Protein AF-A0A1M4X070-F1 (afdb_monomer)

Foldseek 3Di:
DDPPPDDPPDDDDDDPVVVVVVVVLVVLLVVLLVVLLVVCVVDLLCVLCLLVVPCVDPVNVVSLCCCVPVVVSCPSHDVSSVVSNNVSSPVSNVVVVVVLVVVCVVCVVVVNNVVSVVVVVVVNVVSVPD

Mean predicted aligned error: 8.17 Å

pLDDT: mean 85.74, std 12.83, range [37.38, 96.56]

Secondary structure (DSSP, 8-state):
-------TTSSSPPPHHHHHHHHHHHHHHHHHHHHHHHHHHT-GGGHHHHHTT-TT-HHHHHHHHHHHHHSSTTTT-HHHHHHHHHHHHHHHHHHHHHHHHHHHHHHHHTT-HHHHHHHHHHHHHHHH--

Solvent-accessible surface area (backbone atoms only — not comparable to full-atom values): 7469 Å² total; per-residue (Å²): 134,82,82,78,80,71,80,86,82,82,81,79,83,70,52,72,67,58,45,52,52,50,53,50,50,51,54,52,47,53,50,50,18,52,53,40,38,54,56,54,71,73,34,71,90,46,47,60,40,36,76,69,65,40,76,79,39,68,67,56,47,50,49,52,50,46,43,34,71,76,66,64,55,39,81,73,35,68,70,54,35,54,51,28,44,56,47,23,51,50,51,50,32,52,50,54,48,51,52,52,55,51,52,52,51,55,25,55,78,71,70,42,51,67,60,54,54,50,51,53,50,50,50,52,48,65,65,58,74,114

Nearest PDB structures (foldseek):
  8b6h-assembly1_EG  TM=3.499E-01  e=9.132E+00  Tetrahymena thermophila SB210
  8qbr-assembly1_A  TM=2.601E-01  e=9.132E+00  Nostoc punctiforme

Radius of gyration: 20.32 Å; Cα contacts (8 Å, |Δi|>4): 72; chains: 1; bounding box: 46×35×56 Å

Structure (mmCIF, N/CA/C/O backbone):
data_AF-A0A1M4X070-F1
#
_entry.id   AF-A0A1M4X070-F1
#
loop_
_atom_site.group_PDB
_atom_site.id
_atom_site.type_symbol
_atom_site.label_atom_id
_atom_site.label_alt_id
_atom_site.label_comp_id
_atom_site.label_asym_id
_atom_site.label_entity_id
_atom_site.label_seq_id
_atom_site.pdbx_PDB_ins_code
_atom_site.Cartn_x
_atom_site.Cartn_y
_atom_site.Cartn_z
_atom_site.occupancy
_atom_site.B_iso_or_equiv
_atom_site.auth_seq_id
_atom_site.auth_comp_id
_atom_site.auth_asym_id
_atom_site.auth_atom_id
_atom_site.pdbx_PDB_model_num
ATOM 1 N N . MET A 1 1 ? 11.117 26.637 -33.600 1.00 37.38 1 MET A N 1
ATOM 2 C CA . MET A 1 1 ? 9.879 25.831 -33.576 1.00 37.38 1 MET A CA 1
ATOM 3 C C . MET A 1 1 ? 10.217 24.528 -32.878 1.00 37.38 1 MET A C 1
ATOM 5 O O . MET A 1 1 ? 11.079 23.821 -33.376 1.00 37.38 1 MET A O 1
ATOM 9 N N . SER A 1 2 ? 9.673 24.269 -31.687 1.00 44.78 2 SER A N 1
ATOM 10 C CA . SER A 1 2 ? 9.940 23.018 -30.971 1.00 44.78 2 SER A CA 1
ATOM 11 C C . SER A 1 2 ? 9.162 21.887 -31.638 1.00 44.78 2 SER A C 1
ATOM 13 O O . SER A 1 2 ? 7.932 21.934 -31.677 1.00 44.78 2 SER A O 1
ATOM 15 N N . GLU A 1 3 ? 9.860 20.886 -32.171 1.00 52.88 3 GLU A N 1
ATOM 16 C CA . GLU A 1 3 ? 9.237 19.631 -32.583 1.00 52.88 3 GLU A CA 1
ATOM 17 C C . GLU A 1 3 ? 8.548 19.004 -31.367 1.00 52.88 3 GLU A C 1
ATOM 19 O O . GLU A 1 3 ? 9.185 18.523 -30.432 1.00 52.88 3 GLU A O 1
ATOM 24 N N . HIS A 1 4 ? 7.217 19.037 -31.358 1.00 51.91 4 HIS A N 1
ATOM 25 C CA . HIS A 1 4 ? 6.435 18.220 -30.447 1.00 51.91 4 HIS A CA 1
ATOM 26 C C . HIS A 1 4 ? 6.587 16.759 -30.875 1.00 51.91 4 HIS A C 1
ATOM 28 O O . HIS A 1 4 ? 5.840 16.278 -31.730 1.00 51.91 4 HIS A O 1
ATOM 34 N N . THR A 1 5 ? 7.543 16.049 -30.277 1.00 53.91 5 THR A N 1
ATOM 35 C CA . THR A 1 5 ? 7.639 14.589 -30.364 1.00 53.91 5 THR A CA 1
ATOM 36 C C . THR A 1 5 ? 6.365 13.991 -29.774 1.00 53.91 5 THR A C 1
ATOM 38 O O . THR A 1 5 ? 6.219 13.854 -28.559 1.00 53.91 5 THR A O 1
ATOM 41 N N . ARG A 1 6 ? 5.384 13.682 -30.627 1.00 48.19 6 ARG A N 1
ATOM 42 C CA . ARG A 1 6 ? 4.161 12.992 -30.206 1.00 48.19 6 ARG A CA 1
ATOM 43 C C . ARG A 1 6 ? 4.552 11.576 -29.795 1.00 48.19 6 ARG A C 1
ATOM 45 O O . ARG A 1 6 ? 5.179 10.861 -30.570 1.00 48.19 6 ARG A O 1
ATOM 52 N N . SER A 1 7 ? 4.189 11.175 -28.581 1.00 51.38 7 SER A N 1
ATOM 53 C CA . SER A 1 7 ? 4.416 9.817 -28.087 1.00 51.38 7 SER A CA 1
ATOM 54 C C . SER A 1 7 ? 3.616 8.818 -28.937 1.00 51.38 7 SER A C 1
ATOM 56 O O . SER A 1 7 ? 2.394 8.734 -28.831 1.00 51.38 7 SER A O 1
ATOM 58 N N . VAL A 1 8 ? 4.300 8.078 -29.816 1.00 56.12 8 VAL A N 1
ATOM 59 C CA . VAL A 1 8 ? 3.720 7.123 -30.789 1.00 56.12 8 VAL A CA 1
ATOM 60 C C . VAL A 1 8 ? 3.371 5.779 -30.124 1.00 56.12 8 VAL A C 1
ATOM 62 O O . VAL A 1 8 ? 3.573 4.707 -30.692 1.00 56.12 8 VAL A O 1
ATOM 65 N N . PHE A 1 9 ? 2.893 5.801 -28.880 1.00 56.62 9 PHE A N 1
ATOM 66 C CA . PHE A 1 9 ? 2.637 4.571 -28.125 1.00 56.62 9 PHE A CA 1
ATOM 67 C C . PHE A 1 9 ? 1.224 3.997 -28.311 1.00 56.62 9 PHE A C 1
ATOM 69 O O . PHE A 1 9 ? 0.995 2.864 -27.904 1.00 56.62 9 PHE A O 1
ATOM 76 N N . LEU A 1 10 ? 0.282 4.720 -28.933 1.00 55.06 10 LEU A N 1
ATOM 77 C CA . LEU A 1 10 ? -1.151 4.389 -28.830 1.00 55.06 10 LEU A CA 1
ATOM 78 C C . LEU A 1 10 ? -1.942 4.431 -30.151 1.00 55.06 10 LEU A C 1
ATOM 80 O O . LEU A 1 10 ? -3.086 4.868 -30.160 1.00 55.06 10 LEU A O 1
ATOM 84 N N . TYR A 1 11 ? -1.381 3.965 -31.270 1.00 49.56 11 TYR A N 1
ATOM 85 C CA . TYR A 1 11 ? -2.198 3.648 -32.453 1.00 49.56 11 TYR A CA 1
ATOM 86 C C . TYR A 1 11 ? -1.782 2.302 -33.065 1.00 49.56 11 TYR A C 1
ATOM 88 O O . TYR A 1 11 ? -0.644 2.134 -33.499 1.00 49.56 11 TYR A O 1
ATOM 96 N N . GLY A 1 12 ? -2.721 1.345 -33.095 1.00 66.88 12 GLY A N 1
ATOM 97 C CA . GLY A 1 12 ? -2.562 0.009 -33.691 1.00 66.88 12 GLY A CA 1
ATOM 98 C C . GLY A 1 12 ? -2.448 -1.147 -32.684 1.00 66.88 12 GLY A C 1
ATOM 99 O O . GLY A 1 12 ? -2.271 -0.939 -31.486 1.00 66.88 12 GLY A O 1
ATOM 100 N N . LYS A 1 13 ? -2.554 -2.394 -33.173 1.00 70.44 13 LYS A N 1
ATOM 101 C CA . LYS A 1 13 ? -2.220 -3.588 -32.376 1.00 70.44 13 LYS A CA 1
ATOM 102 C C . LYS A 1 13 ? -0.694 -3.639 -32.197 1.00 70.44 13 LYS A C 1
ATOM 104 O O . LYS A 1 13 ? 0.010 -3.517 -33.203 1.00 70.44 13 LYS A O 1
ATOM 109 N N . PRO A 1 14 ? -0.167 -3.812 -30.972 1.00 71.50 14 PRO A N 1
ATOM 110 C CA . PRO A 1 14 ? 1.271 -3.916 -30.764 1.00 71.50 14 PRO A CA 1
ATOM 111 C C . PRO A 1 14 ? 1.840 -5.087 -31.571 1.00 71.50 14 PRO A C 1
ATOM 113 O O . PRO A 1 14 ? 1.221 -6.146 -31.690 1.00 71.50 14 PRO A O 1
ATOM 116 N N . THR A 1 15 ? 3.032 -4.896 -32.135 1.00 83.75 15 THR A N 1
ATOM 117 C CA . THR A 1 15 ? 3.805 -6.009 -32.694 1.00 83.75 15 THR A CA 1
ATOM 118 C C . THR A 1 15 ? 4.114 -7.013 -31.583 1.00 83.75 15 THR A C 1
ATOM 120 O O . THR A 1 15 ? 4.169 -6.635 -30.413 1.00 83.75 15 THR A O 1
ATOM 123 N N . ARG A 1 16 ? 4.350 -8.286 -31.931 1.00 84.94 16 ARG A N 1
ATOM 124 C CA . ARG A 1 16 ? 4.659 -9.343 -30.944 1.00 84.94 16 ARG A CA 1
ATOM 125 C C . ARG A 1 16 ? 5.758 -8.926 -29.955 1.00 84.94 16 ARG A C 1
ATOM 127 O O . ARG A 1 16 ? 5.568 -9.061 -28.759 1.00 84.94 16 ARG A O 1
ATOM 134 N N . ILE A 1 17 ? 6.823 -8.291 -30.447 1.00 85.69 17 ILE A N 1
ATOM 135 C CA . ILE A 1 17 ? 7.935 -7.791 -29.620 1.00 85.69 17 ILE A CA 1
ATOM 136 C C . ILE A 1 17 ? 7.465 -6.735 -28.605 1.00 85.69 17 ILE A C 1
ATOM 138 O O . ILE A 1 17 ? 7.759 -6.846 -27.420 1.00 85.69 17 ILE A O 1
ATOM 142 N N . LYS A 1 18 ? 6.686 -5.734 -29.042 1.00 84.56 18 LYS A N 1
ATOM 143 C CA . LYS A 1 18 ? 6.158 -4.690 -28.145 1.00 84.56 18 LYS A CA 1
ATOM 144 C C . LYS A 1 18 ? 5.187 -5.263 -27.115 1.00 84.56 18 LYS A C 1
ATOM 146 O O . LYS A 1 18 ? 5.151 -4.801 -25.981 1.00 84.56 18 LYS A O 1
ATOM 151 N N . LEU A 1 19 ? 4.382 -6.248 -27.515 1.00 86.81 19 LEU A N 1
ATOM 152 C CA . LEU A 1 19 ? 3.479 -6.943 -26.603 1.00 86.81 19 LEU A CA 1
ATOM 153 C C . LEU A 1 19 ? 4.267 -7.687 -25.517 1.00 86.81 19 LEU A C 1
ATOM 155 O O . LEU A 1 19 ? 3.955 -7.533 -24.339 1.00 86.81 19 LEU A O 1
ATOM 159 N N . ASP A 1 20 ? 5.305 -8.428 -25.901 1.00 90.75 20 ASP A N 1
ATOM 160 C CA . ASP A 1 20 ? 6.153 -9.166 -24.961 1.00 90.75 20 ASP A CA 1
ATOM 161 C C . ASP A 1 20 ? 6.865 -8.223 -23.976 1.00 90.75 20 ASP A C 1
ATOM 163 O O . ASP A 1 20 ? 6.918 -8.494 -22.774 1.00 90.75 20 ASP A O 1
ATOM 167 N N . GLU A 1 21 ? 7.355 -7.074 -24.451 1.00 89.25 21 GLU A N 1
ATOM 168 C CA . GLU A 1 21 ? 7.944 -6.036 -23.597 1.00 89.25 21 GLU A CA 1
ATOM 169 C C . GLU A 1 21 ? 6.932 -5.454 -22.601 1.00 89.25 21 GLU A C 1
ATOM 171 O O . GLU A 1 21 ? 7.245 -5.323 -21.415 1.00 89.25 21 GLU A O 1
ATOM 176 N N . LEU A 1 22 ? 5.708 -5.151 -23.044 1.00 89.44 22 LEU A N 1
ATOM 177 C CA . LEU A 1 22 ? 4.644 -4.650 -22.169 1.00 89.44 22 LEU A CA 1
ATOM 178 C C . LEU A 1 22 ? 4.262 -5.672 -21.095 1.00 89.44 22 LEU A C 1
ATOM 180 O O . LEU A 1 22 ? 4.147 -5.309 -19.925 1.00 89.44 22 LEU A O 1
ATOM 184 N N . LEU A 1 23 ? 4.121 -6.947 -21.466 1.00 91.81 23 LEU A N 1
ATOM 185 C CA . LEU A 1 23 ? 3.832 -8.028 -20.520 1.00 91.81 23 LEU A CA 1
ATOM 186 C C . LEU A 1 23 ? 4.962 -8.196 -19.499 1.00 91.81 23 LEU A C 1
ATOM 188 O O . LEU A 1 23 ? 4.709 -8.389 -18.307 1.00 91.81 23 LEU A O 1
ATOM 192 N N . LYS A 1 24 ? 6.219 -8.071 -19.940 1.00 93.62 24 LYS A N 1
ATOM 193 C CA . LYS A 1 24 ? 7.380 -8.105 -19.048 1.00 93.62 24 LYS A CA 1
ATOM 194 C C . LYS A 1 24 ? 7.362 -6.938 -18.061 1.00 93.62 24 LYS A C 1
ATOM 196 O O . LYS A 1 24 ? 7.545 -7.166 -16.867 1.00 93.62 24 LYS A O 1
ATOM 201 N N . ILE A 1 25 ? 7.115 -5.714 -18.533 1.00 93.06 25 ILE A N 1
ATOM 202 C CA . ILE A 1 25 ? 7.020 -4.524 -17.672 1.00 93.06 25 ILE A CA 1
ATOM 203 C C . ILE A 1 25 ? 5.864 -4.672 -16.684 1.00 93.06 25 ILE A C 1
ATOM 205 O O . ILE A 1 25 ? 6.059 -4.420 -15.500 1.00 93.06 25 ILE A O 1
ATOM 209 N N . GLN A 1 26 ? 4.695 -5.133 -17.135 1.00 93.50 26 GLN A N 1
ATOM 210 C CA . GLN A 1 26 ? 3.541 -5.372 -16.269 1.00 93.50 26 GLN A CA 1
ATOM 211 C C . GLN A 1 26 ? 3.886 -6.358 -15.150 1.00 93.50 26 GLN A C 1
ATOM 213 O O . GLN A 1 26 ? 3.644 -6.065 -13.983 1.00 93.50 26 GLN A O 1
ATOM 218 N N . LYS A 1 27 ? 4.505 -7.496 -15.487 1.00 95.94 27 LYS A N 1
ATOM 219 C CA . LYS A 1 27 ? 4.911 -8.506 -14.502 1.00 95.94 27 LYS A CA 1
ATOM 220 C C . LYS A 1 27 ? 5.881 -7.935 -13.468 1.00 95.94 27 LYS A C 1
ATOM 222 O O . LYS A 1 27 ? 5.674 -8.123 -12.272 1.00 95.94 27 LYS A O 1
ATOM 227 N N . LEU A 1 28 ? 6.915 -7.230 -13.924 1.00 95.12 28 LEU A N 1
ATOM 228 C CA . LEU A 1 28 ? 7.899 -6.597 -13.045 1.00 95.12 28 LEU A CA 1
ATOM 229 C C . LEU A 1 28 ? 7.257 -5.519 -12.162 1.00 95.12 28 LEU A C 1
ATOM 231 O O . LEU A 1 28 ? 7.577 -5.411 -10.984 1.00 95.12 28 LEU A O 1
ATOM 235 N N . TYR A 1 29 ? 6.325 -4.742 -12.711 1.00 95.81 29 TYR A N 1
ATOM 236 C CA . TYR A 1 29 ? 5.618 -3.697 -11.978 1.00 95.81 29 TYR A CA 1
ATOM 237 C C . TYR A 1 29 ? 4.724 -4.283 -10.880 1.00 95.81 29 TYR A C 1
ATOM 239 O O . TYR A 1 29 ? 4.756 -3.813 -9.745 1.00 95.81 29 TYR A O 1
ATOM 247 N N . THR A 1 30 ? 3.993 -5.361 -11.174 1.00 95.56 30 THR A N 1
ATOM 248 C CA . THR A 1 30 ? 3.215 -6.096 -10.167 1.00 95.56 30 THR A CA 1
ATOM 249 C C . THR A 1 30 ? 4.109 -6.674 -9.071 1.00 95.56 30 THR A C 1
ATOM 251 O O . THR A 1 30 ? 3.774 -6.570 -7.895 1.00 95.56 30 THR A O 1
ATOM 254 N N . GLN A 1 31 ? 5.263 -7.244 -9.431 1.00 96.19 31 GLN A N 1
ATOM 255 C CA . GLN A 1 31 ? 6.234 -7.727 -8.445 1.00 96.19 31 GLN A CA 1
ATOM 256 C C . GLN A 1 31 ? 6.722 -6.594 -7.538 1.00 96.19 31 GLN A C 1
ATOM 258 O O . GLN A 1 31 ? 6.741 -6.764 -6.324 1.00 96.19 31 GLN A O 1
ATOM 263 N N . LEU A 1 32 ? 7.036 -5.427 -8.108 1.00 96.06 32 LEU A N 1
ATOM 264 C CA . LEU A 1 32 ? 7.470 -4.260 -7.345 1.00 9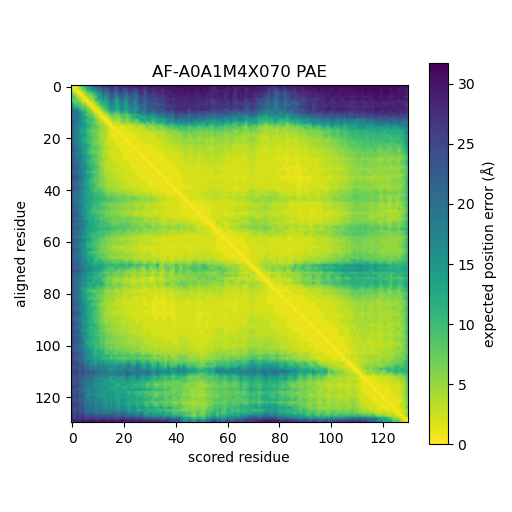6.06 32 LEU A CA 1
ATOM 265 C C . LEU A 1 32 ? 6.405 -3.783 -6.349 1.00 96.06 32 LEU A C 1
ATOM 267 O O . LEU A 1 32 ? 6.732 -3.496 -5.200 1.00 96.06 32 LEU A O 1
ATOM 271 N N . ILE A 1 33 ? 5.137 -3.734 -6.770 1.00 96.56 33 ILE A N 1
ATOM 272 C CA . ILE A 1 33 ? 4.011 -3.408 -5.883 1.00 96.56 33 ILE A CA 1
ATOM 273 C C . ILE A 1 33 ? 3.943 -4.404 -4.726 1.00 96.56 33 ILE A C 1
ATOM 275 O O . ILE A 1 33 ? 3.893 -3.984 -3.574 1.00 96.56 33 ILE A O 1
ATOM 279 N N . ASN A 1 34 ? 3.986 -5.707 -5.012 1.00 96.50 34 ASN A N 1
ATOM 280 C CA . ASN A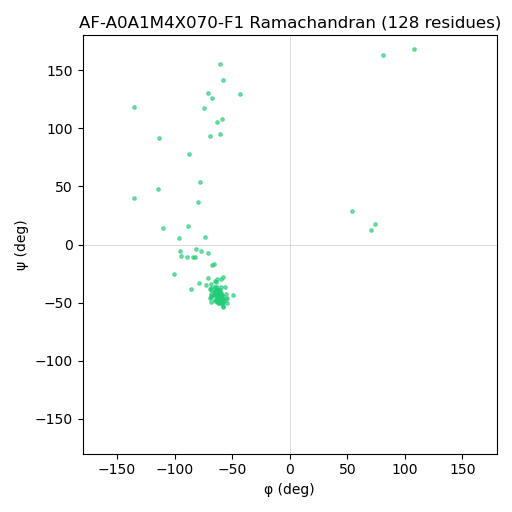 1 34 ? 3.901 -6.742 -3.980 1.00 96.50 34 ASN A CA 1
ATOM 281 C C . ASN A 1 34 ? 5.053 -6.638 -2.973 1.00 96.50 34 ASN A C 1
ATOM 283 O O . ASN A 1 34 ? 4.821 -6.699 -1.769 1.00 96.50 34 ASN A O 1
ATOM 287 N N . THR A 1 35 ? 6.276 -6.390 -3.446 1.00 96.12 35 THR A N 1
ATOM 288 C CA . THR A 1 35 ? 7.420 -6.148 -2.55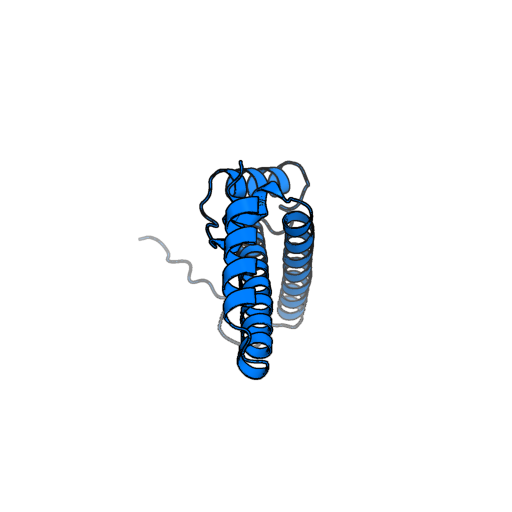9 1.00 96.12 35 THR A CA 1
ATOM 289 C C . THR A 1 35 ? 7.198 -4.919 -1.678 1.00 96.12 35 THR A C 1
ATOM 291 O O . THR A 1 35 ? 7.467 -4.966 -0.480 1.00 96.12 35 THR A O 1
ATOM 294 N N . TYR A 1 36 ? 6.670 -3.820 -2.226 1.00 96.44 36 TYR A N 1
ATOM 295 C CA . TYR A 1 36 ? 6.345 -2.649 -1.412 1.00 96.44 36 TYR A CA 1
ATOM 296 C C . TYR A 1 36 ? 5.231 -2.918 -0.397 1.00 96.44 36 TYR A C 1
ATOM 298 O O . TYR A 1 36 ? 5.324 -2.415 0.718 1.00 96.44 36 TYR A O 1
ATOM 306 N N . ILE A 1 37 ? 4.221 -3.723 -0.737 1.00 96.00 37 ILE A N 1
ATOM 307 C CA . ILE A 1 37 ? 3.177 -4.145 0.207 1.00 96.00 37 ILE A CA 1
ATOM 308 C C . ILE A 1 37 ? 3.808 -4.871 1.400 1.00 96.00 37 ILE A C 1
ATOM 310 O O . ILE A 1 37 ? 3.554 -4.497 2.542 1.00 96.00 37 ILE A O 1
ATOM 314 N N . GLU A 1 38 ? 4.671 -5.858 1.151 1.00 96.06 38 GLU A N 1
ATOM 315 C CA . GLU A 1 38 ? 5.364 -6.596 2.216 1.00 96.06 38 GLU A CA 1
ATOM 316 C C . GLU A 1 38 ? 6.231 -5.673 3.081 1.00 96.06 38 GLU A C 1
ATOM 318 O O . GLU A 1 38 ? 6.208 -5.749 4.309 1.00 96.06 38 GLU A O 1
ATOM 323 N N . LEU A 1 39 ? 6.975 -4.759 2.457 1.00 95.38 39 LEU A N 1
ATOM 324 C CA . LEU A 1 39 ? 7.825 -3.799 3.161 1.00 95.38 39 LEU A CA 1
ATOM 325 C C . LEU A 1 39 ? 7.022 -2.824 4.035 1.00 95.38 39 LEU A C 1
ATOM 327 O O . LEU A 1 39 ? 7.452 -2.503 5.143 1.00 95.38 39 LEU A O 1
ATOM 331 N N . LEU A 1 40 ? 5.869 -2.359 3.550 1.00 95.19 40 LEU A N 1
ATOM 332 C CA . LEU A 1 40 ? 4.967 -1.480 4.294 1.00 95.19 40 LEU A CA 1
ATOM 333 C C . LEU A 1 40 ? 4.310 -2.217 5.469 1.00 95.19 40 LEU A C 1
ATOM 335 O O . LEU A 1 40 ? 4.266 -1.675 6.570 1.00 95.19 40 LEU A O 1
ATOM 339 N N . LEU A 1 41 ? 3.866 -3.463 5.269 1.00 92.81 41 LEU A N 1
ATOM 340 C CA . LEU A 1 41 ? 3.300 -4.300 6.335 1.00 92.81 41 LEU A CA 1
ATOM 341 C C . LEU A 1 41 ? 4.319 -4.620 7.432 1.00 92.81 41 LEU A C 1
ATOM 343 O O . LEU A 1 41 ? 3.981 -4.652 8.609 1.00 92.81 41 LEU A O 1
ATOM 347 N N . ASN A 1 42 ? 5.585 -4.821 7.077 1.00 93.00 42 ASN A N 1
ATOM 348 C CA . ASN A 1 42 ? 6.620 -5.122 8.064 1.00 93.00 42 ASN A CA 1
ATOM 349 C C . ASN A 1 42 ? 7.092 -3.890 8.856 1.00 93.00 42 ASN A C 1
ATOM 351 O O . ASN A 1 42 ? 7.863 -4.036 9.805 1.00 93.00 42 ASN A O 1
ATOM 355 N N . ASN A 1 43 ? 6.634 -2.682 8.510 1.00 91.25 43 ASN A N 1
ATOM 356 C CA . ASN A 1 43 ? 7.042 -1.446 9.168 1.00 91.25 43 ASN A CA 1
ATOM 357 C C . ASN A 1 43 ? 5.883 -0.787 9.930 1.00 91.25 43 ASN A C 1
ATOM 359 O O . ASN A 1 43 ? 5.167 0.069 9.406 1.00 91.25 43 ASN A O 1
ATOM 363 N N . ARG A 1 44 ? 5.755 -1.140 11.215 1.00 87.56 44 ARG A N 1
ATOM 364 C CA . ARG A 1 44 ? 4.701 -0.623 12.107 1.00 87.56 44 ARG A CA 1
ATOM 365 C C . ARG A 1 44 ? 4.700 0.901 12.241 1.00 87.56 44 ARG A C 1
ATOM 367 O O . ARG A 1 44 ? 3.637 1.482 12.419 1.00 87.56 44 ARG A O 1
ATOM 374 N N . ASN A 1 45 ? 5.850 1.556 12.081 1.00 88.25 45 ASN A N 1
ATOM 375 C CA . ASN A 1 45 ? 5.958 3.013 12.200 1.00 88.25 45 ASN A CA 1
ATOM 376 C C . ASN A 1 45 ? 5.196 3.756 11.091 1.00 88.25 45 ASN A C 1
ATOM 378 O O . ASN A 1 45 ? 4.949 4.948 11.214 1.00 88.25 45 ASN A O 1
ATOM 382 N N . LEU A 1 46 ? 4.834 3.069 10.002 1.00 91.25 46 LEU A N 1
ATOM 383 C CA . LEU A 1 46 ? 4.085 3.651 8.888 1.00 91.25 46 LEU A CA 1
ATOM 384 C C . LEU A 1 46 ? 2.576 3.414 8.999 1.00 91.25 46 LEU A C 1
ATOM 386 O O . LEU A 1 46 ? 1.825 3.928 8.173 1.00 91.25 46 LEU A O 1
ATOM 390 N N . TYR A 1 47 ? 2.116 2.634 9.982 1.00 89.81 47 TYR A N 1
ATOM 391 C CA . TYR A 1 47 ? 0.715 2.215 10.068 1.00 89.81 47 TYR A CA 1
ATOM 392 C C . TYR A 1 47 ? -0.228 3.400 10.237 1.00 89.81 47 TYR A C 1
ATOM 394 O O . TYR A 1 47 ? -1.257 3.443 9.570 1.00 89.81 47 TYR A O 1
ATOM 402 N N . LEU A 1 48 ? 0.145 4.386 11.058 1.00 88.75 48 LEU A N 1
ATOM 403 C CA . LEU A 1 48 ? -0.643 5.604 11.227 1.00 88.75 48 LEU A CA 1
ATOM 404 C C . LEU A 1 48 ? -0.832 6.322 9.889 1.00 88.75 48 LEU A C 1
ATOM 406 O O . LEU A 1 48 ? -1.963 6.570 9.472 1.00 88.75 48 LEU A O 1
ATOM 410 N N . SER A 1 49 ? 0.265 6.587 9.176 1.00 91.38 49 SER A N 1
ATOM 411 C CA . SER A 1 49 ? 0.213 7.253 7.876 1.00 91.38 49 SER A CA 1
ATOM 412 C C . SER A 1 49 ? -0.611 6.436 6.871 1.00 91.38 49 SER A C 1
ATOM 414 O O . SER A 1 49 ? -1.397 7.010 6.121 1.00 91.38 49 SER A O 1
ATOM 416 N N . ILE A 1 50 ? -0.502 5.099 6.883 1.00 92.81 50 ILE A N 1
ATOM 417 C CA . ILE A 1 50 ? -1.311 4.206 6.034 1.00 92.81 50 ILE A CA 1
ATOM 418 C C . ILE A 1 50 ? -2.800 4.327 6.368 1.00 92.81 50 ILE A C 1
ATOM 420 O O . ILE A 1 50 ? -3.596 4.534 5.455 1.00 92.81 50 ILE A O 1
ATOM 424 N N . PHE A 1 51 ? -3.196 4.234 7.640 1.00 88.56 51 PHE A N 1
ATOM 425 C CA . PHE A 1 51 ? -4.603 4.315 8.050 1.00 88.56 51 PHE A CA 1
ATOM 426 C C . PHE A 1 51 ? -5.227 5.685 7.781 1.00 88.56 51 PHE A C 1
ATOM 428 O O . PHE A 1 51 ? -6.410 5.764 7.455 1.00 88.56 51 PHE A O 1
ATOM 435 N N . LEU A 1 52 ? -4.434 6.753 7.857 1.00 88.75 52 LEU A N 1
ATOM 436 C CA . LEU A 1 52 ? -4.856 8.107 7.495 1.00 88.75 52 LEU A CA 1
ATOM 437 C C . LEU A 1 52 ? -4.799 8.376 5.984 1.00 88.75 52 LEU A C 1
ATOM 439 O O . LEU A 1 52 ? -5.205 9.448 5.536 1.00 88.75 52 LEU A O 1
ATOM 443 N N . ASN A 1 53 ? -4.309 7.418 5.189 1.00 90.31 53 ASN A N 1
ATOM 444 C CA . ASN A 1 53 ? -4.017 7.582 3.767 1.00 90.31 53 ASN A CA 1
ATOM 445 C C . ASN A 1 53 ? -3.077 8.777 3.477 1.00 90.31 53 ASN A C 1
ATOM 447 O O . ASN A 1 53 ? -3.119 9.384 2.401 1.00 90.31 53 ASN A O 1
ATOM 451 N N . ASP A 1 54 ? -2.201 9.119 4.424 1.00 91.12 54 ASP A N 1
ATOM 452 C CA . ASP A 1 54 ? -1.229 10.195 4.264 1.00 91.12 54 ASP A CA 1
ATOM 453 C C . ASP A 1 54 ? 0.051 9.683 3.607 1.00 91.12 54 ASP A C 1
ATOM 455 O O . ASP A 1 54 ? 1.103 9.486 4.214 1.00 91.12 54 ASP A O 1
ATOM 459 N N . LYS A 1 55 ? -0.027 9.504 2.291 1.00 87.88 55 LYS A N 1
ATOM 460 C CA . LYS A 1 55 ? 1.147 9.161 1.486 1.00 87.88 55 LYS A CA 1
ATOM 461 C C . LYS A 1 55 ? 2.143 10.317 1.327 1.00 87.88 55 LYS A C 1
ATOM 463 O O . LYS A 1 55 ? 3.161 10.131 0.657 1.00 87.88 55 LYS A O 1
ATOM 468 N N . LYS A 1 56 ? 1.824 11.537 1.777 1.00 88.81 56 LYS A N 1
ATOM 469 C CA . LYS A 1 56 ? 2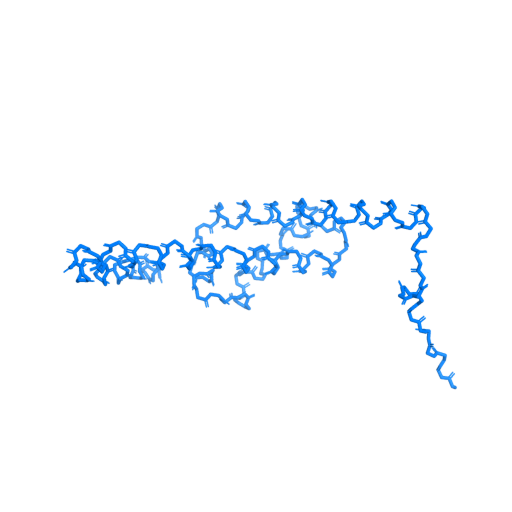.709 12.712 1.666 1.00 88.81 56 LYS A CA 1
ATOM 470 C C . LYS A 1 56 ? 3.550 12.919 2.920 1.00 88.81 56 LYS A C 1
ATOM 472 O O . LYS A 1 56 ? 4.498 13.700 2.853 1.00 88.81 56 LYS A O 1
ATOM 477 N N . ASP A 1 57 ? 3.244 12.188 3.985 1.00 91.69 57 ASP A N 1
ATOM 478 C CA . ASP A 1 57 ? 4.046 12.106 5.192 1.00 91.69 57 ASP A CA 1
ATOM 479 C C . ASP A 1 57 ? 5.542 11.964 4.857 1.00 91.69 57 ASP A C 1
ATOM 481 O O . ASP A 1 57 ? 5.977 11.140 4.037 1.00 91.69 57 ASP A O 1
ATOM 485 N N . SER A 1 58 ? 6.340 12.820 5.492 1.00 91.44 58 SER A N 1
ATOM 486 C CA . SER A 1 58 ? 7.788 12.854 5.331 1.00 91.44 58 SER A CA 1
ATOM 487 C C . SER A 1 58 ? 8.450 11.511 5.650 1.00 91.44 58 SER A C 1
ATOM 489 O O . SER A 1 58 ? 9.375 11.120 4.936 1.00 91.44 58 SER A O 1
ATOM 491 N N . VAL A 1 59 ? 7.946 10.771 6.642 1.00 91.94 59 VAL A N 1
ATOM 492 C CA . VAL A 1 59 ? 8.467 9.465 7.060 1.00 91.94 59 VAL A CA 1
ATOM 493 C C . VAL A 1 59 ? 8.205 8.425 5.974 1.00 91.94 59 VAL A C 1
ATOM 495 O O . VAL A 1 59 ? 9.119 7.705 5.565 1.00 91.94 59 VAL A O 1
ATOM 498 N N . VAL A 1 60 ? 6.990 8.411 5.419 1.00 94.12 60 VAL A N 1
ATOM 499 C CA . VAL A 1 60 ? 6.601 7.536 4.301 1.00 94.12 60 VAL A CA 1
ATOM 500 C C . VAL A 1 60 ? 7.483 7.800 3.076 1.00 94.12 60 VAL A C 1
ATOM 502 O O . VAL A 1 60 ? 7.976 6.867 2.438 1.00 94.12 60 VAL A O 1
ATOM 505 N N . ARG A 1 61 ? 7.745 9.073 2.755 1.00 94.38 61 ARG A N 1
ATOM 506 C CA . ARG A 1 61 ? 8.587 9.445 1.605 1.00 94.38 61 ARG A CA 1
ATOM 507 C C . ARG A 1 61 ? 10.070 9.178 1.827 1.00 94.38 61 ARG A C 1
ATOM 509 O O . ARG A 1 61 ? 10.762 8.813 0.879 1.00 94.38 61 ARG A O 1
ATOM 516 N N . GLN A 1 62 ? 10.576 9.346 3.045 1.00 93.88 62 GLN A N 1
ATOM 517 C CA . GLN A 1 62 ? 11.942 8.947 3.386 1.00 93.88 62 GLN A CA 1
ATOM 518 C C . GLN A 1 62 ? 12.107 7.431 3.279 1.00 93.88 62 GLN A C 1
ATOM 520 O O . GLN A 1 62 ? 13.084 6.968 2.693 1.00 93.88 62 GLN A O 1
ATOM 525 N N . PHE A 1 63 ? 11.127 6.663 3.760 1.00 94.31 63 PHE A N 1
ATOM 526 C CA . PHE A 1 63 ? 11.109 5.215 3.611 1.00 94.31 63 PHE A CA 1
ATOM 527 C C . PHE A 1 63 ? 11.140 4.793 2.136 1.00 94.31 63 PHE A C 1
ATOM 529 O O . PHE A 1 63 ? 12.024 4.029 1.754 1.00 94.31 63 PHE A O 1
ATOM 536 N N . GLU A 1 64 ? 10.260 5.339 1.286 1.00 94.44 64 GLU A N 1
ATOM 537 C CA . GLU A 1 64 ? 10.264 5.064 -0.162 1.00 94.44 64 GLU A CA 1
ATOM 538 C C . GLU A 1 64 ? 11.630 5.344 -0.793 1.00 94.44 64 GLU A C 1
ATOM 540 O O . GLU A 1 64 ? 12.190 4.478 -1.469 1.00 94.44 64 GLU A O 1
ATOM 545 N N . LYS A 1 65 ? 12.197 6.530 -0.535 1.00 92.25 65 LYS A N 1
ATOM 546 C CA . LYS A 1 65 ? 13.507 6.921 -1.071 1.00 92.25 65 LYS A CA 1
ATOM 547 C C . LYS A 1 65 ? 14.614 5.974 -0.624 1.00 92.25 65 LYS A C 1
ATOM 549 O O . LYS A 1 65 ? 15.446 5.603 -1.449 1.00 92.25 65 LYS A O 1
ATOM 554 N N . ASN A 1 66 ? 14.619 5.569 0.645 1.00 92.81 66 ASN A N 1
ATOM 555 C CA . ASN A 1 66 ? 15.602 4.629 1.177 1.00 92.81 66 ASN A CA 1
ATOM 556 C C . ASN A 1 66 ? 15.481 3.264 0.495 1.00 92.81 66 ASN A C 1
ATOM 558 O O . ASN A 1 66 ? 16.482 2.729 0.029 1.00 92.81 66 ASN A O 1
ATOM 562 N N . GLN A 1 67 ? 14.263 2.737 0.351 1.00 91.75 67 GLN A N 1
ATOM 563 C CA . GLN A 1 67 ? 14.029 1.472 -0.349 1.00 91.75 67 GLN A CA 1
ATOM 564 C C . GLN A 1 67 ? 14.474 1.549 -1.820 1.00 91.75 67 GLN A C 1
ATOM 566 O O . GLN A 1 67 ? 15.141 0.650 -2.332 1.00 91.75 67 GLN A O 1
ATOM 571 N N . ARG A 1 68 ? 14.170 2.653 -2.506 1.00 88.69 68 ARG A N 1
ATOM 572 C CA . ARG A 1 68 ? 14.526 2.835 -3.916 1.00 88.69 68 ARG A CA 1
ATOM 573 C C . ARG A 1 68 ? 16.032 2.987 -4.140 1.00 88.69 68 ARG A C 1
ATOM 575 O O . ARG A 1 68 ? 16.561 2.373 -5.064 1.00 88.69 68 ARG A O 1
ATOM 582 N N . ASN A 1 69 ? 16.707 3.790 -3.319 1.00 86.62 69 ASN A N 1
ATOM 583 C CA . ASN A 1 69 ? 18.120 4.126 -3.510 1.00 86.62 69 ASN A CA 1
ATOM 584 C C . ASN A 1 69 ? 19.072 3.093 -2.896 1.00 86.62 69 ASN A C 1
ATOM 586 O O . ASN A 1 69 ? 20.100 2.798 -3.495 1.00 86.62 69 ASN A O 1
ATOM 590 N N . ASN A 1 70 ? 18.732 2.537 -1.731 1.00 82.56 70 ASN A N 1
ATOM 591 C CA . ASN A 1 70 ? 19.655 1.700 -0.960 1.00 82.56 70 ASN A CA 1
ATOM 592 C C . ASN A 1 70 ? 19.381 0.202 -1.147 1.00 82.56 70 ASN A C 1
ATOM 594 O O . ASN A 1 70 ? 20.304 -0.598 -1.033 1.00 82.56 70 ASN A O 1
ATOM 598 N N . ASN A 1 71 ? 18.144 -0.179 -1.494 1.00 82.81 71 ASN A N 1
ATOM 599 C CA . ASN A 1 71 ? 17.732 -1.586 -1.595 1.00 82.81 71 ASN A CA 1
ATOM 600 C C . ASN A 1 71 ? 17.480 -2.038 -3.046 1.00 82.81 71 ASN A C 1
ATOM 602 O O . ASN A 1 71 ? 16.888 -3.087 -3.284 1.00 82.81 71 ASN A O 1
ATOM 606 N N . GLY A 1 72 ? 17.916 -1.251 -4.036 1.00 83.56 72 GLY A N 1
ATOM 607 C CA . GLY A 1 72 ? 17.892 -1.652 -5.448 1.00 83.56 72 GLY A CA 1
ATOM 608 C C . GLY A 1 72 ? 16.501 -1.722 -6.091 1.00 83.56 72 GLY A C 1
ATOM 609 O O . GLY A 1 72 ? 16.374 -2.209 -7.212 1.00 8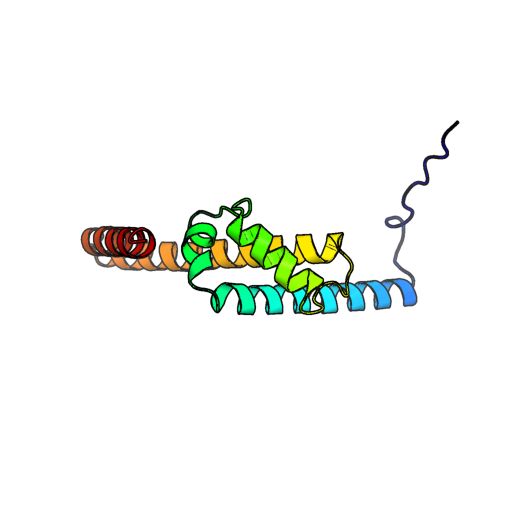3.56 72 GLY A O 1
ATOM 610 N N . LEU A 1 73 ? 15.456 -1.193 -5.446 1.00 86.88 73 LEU A N 1
ATOM 611 C CA . LEU A 1 73 ? 14.071 -1.219 -5.950 1.00 86.88 73 LEU A CA 1
ATOM 612 C C . LEU A 1 73 ? 13.811 -0.240 -7.118 1.00 86.88 73 LEU A C 1
ATOM 614 O O . LEU A 1 73 ? 12.684 -0.100 -7.585 1.00 86.88 73 LEU A O 1
ATOM 618 N N . ASN A 1 74 ? 14.850 0.421 -7.640 1.00 85.81 74 ASN A N 1
ATOM 619 C CA . ASN A 1 74 ? 14.771 1.358 -8.766 1.00 85.81 74 ASN A CA 1
ATOM 620 C C . ASN A 1 74 ? 14.928 0.698 -10.156 1.00 85.81 74 ASN A C 1
ATOM 622 O O . ASN A 1 74 ? 15.188 1.391 -11.139 1.00 85.81 74 ASN A O 1
ATOM 626 N N . TYR A 1 75 ? 14.797 -0.626 -10.275 1.00 86.56 75 TYR A N 1
ATOM 627 C CA . TYR A 1 75 ? 15.071 -1.355 -11.527 1.00 86.56 75 TYR A CA 1
ATOM 628 C C . TYR A 1 75 ? 14.080 -1.066 -12.674 1.00 86.56 75 TYR A C 1
ATOM 630 O O . TYR A 1 75 ? 14.401 -1.317 -13.832 1.00 86.56 75 TYR A O 1
ATOM 638 N N . LEU A 1 76 ? 12.900 -0.506 -12.382 1.00 86.50 76 LEU A N 1
ATOM 639 C CA . LEU A 1 76 ? 11.948 0.010 -13.385 1.00 86.50 76 LEU A CA 1
ATOM 640 C C . LEU A 1 76 ? 12.084 1.525 -13.626 1.00 86.50 76 LEU A C 1
ATOM 642 O O . LEU A 1 76 ? 11.295 2.118 -14.359 1.00 86.50 76 LEU A O 1
ATOM 646 N N . GLY A 1 77 ? 13.079 2.167 -13.016 1.00 89.06 77 GLY A N 1
ATOM 647 C CA . GLY A 1 77 ? 13.269 3.610 -13.058 1.00 89.06 77 GLY A CA 1
ATOM 648 C C . GLY A 1 77 ? 12.388 4.376 -12.068 1.00 89.06 77 GLY A C 1
ATOM 649 O O . GLY A 1 77 ? 11.387 3.883 -11.545 1.00 89.06 77 GLY A O 1
ATOM 650 N N . SER A 1 78 ? 12.767 5.635 -11.829 1.00 86.56 78 SER A N 1
ATOM 651 C CA . SER A 1 78 ? 12.223 6.453 -10.736 1.00 86.56 78 SER A CA 1
ATOM 652 C C . SER A 1 78 ? 10.712 6.665 -10.821 1.00 86.56 78 SER A C 1
ATOM 654 O O . SER A 1 78 ? 10.037 6.626 -9.798 1.00 86.56 78 SER A O 1
ATOM 656 N N . ALA A 1 79 ? 10.181 6.911 -12.022 1.00 88.94 79 ALA A N 1
ATOM 657 C CA . ALA A 1 79 ? 8.763 7.219 -12.202 1.00 88.94 79 ALA A CA 1
ATOM 658 C C . ALA A 1 79 ? 7.875 5.997 -11.920 1.00 88.94 79 ALA A C 1
ATOM 660 O O . ALA A 1 7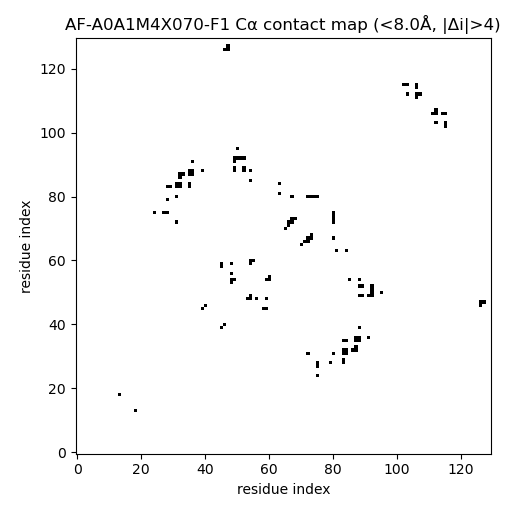9 ? 6.890 6.098 -11.192 1.00 88.94 79 ALA A O 1
ATOM 661 N N . LEU A 1 80 ? 8.246 4.827 -12.455 1.00 88.88 80 LEU A N 1
ATOM 662 C CA . LEU A 1 80 ? 7.518 3.584 -12.201 1.00 88.88 80 LEU A CA 1
ATOM 663 C C . LEU A 1 80 ? 7.691 3.123 -10.751 1.00 88.88 80 LEU A C 1
ATOM 665 O O . LEU A 1 80 ? 6.710 2.703 -10.151 1.00 88.88 80 LEU A O 1
ATOM 669 N N . GLY A 1 81 ? 8.882 3.270 -10.161 1.00 91.44 81 GLY A N 1
ATOM 670 C CA . GLY A 1 81 ? 9.116 2.934 -8.754 1.00 91.44 81 GLY A CA 1
ATOM 671 C C . GLY A 1 81 ? 8.246 3.745 -7.791 1.00 91.44 81 GLY A C 1
ATOM 672 O O . GLY A 1 81 ? 7.564 3.171 -6.945 1.00 91.44 81 GLY A O 1
ATOM 673 N N . GLN A 1 82 ? 8.184 5.066 -7.977 1.00 91.94 82 GLN A N 1
ATOM 674 C CA . GLN A 1 82 ? 7.322 5.934 -7.166 1.00 91.94 82 GLN A CA 1
ATOM 675 C C . GLN A 1 82 ? 5.838 5.601 -7.340 1.00 91.94 82 GLN A C 1
ATOM 677 O O . GLN A 1 82 ? 5.106 5.535 -6.355 1.00 91.94 82 GLN A O 1
ATOM 682 N N . ASN A 1 83 ? 5.393 5.340 -8.574 1.00 94.50 83 ASN A N 1
ATOM 683 C CA . ASN A 1 83 ? 4.013 4.929 -8.827 1.00 94.50 83 ASN A CA 1
ATOM 684 C C . ASN A 1 83 ? 3.694 3.566 -8.197 1.00 94.50 83 ASN A C 1
ATOM 686 O O . ASN A 1 83 ? 2.603 3.395 -7.666 1.00 94.50 83 ASN A O 1
ATOM 690 N N . ALA A 1 84 ? 4.615 2.599 -8.254 1.00 95.00 84 ALA A N 1
ATOM 691 C CA . ALA A 1 84 ? 4.435 1.286 -7.631 1.00 95.00 84 ALA A CA 1
ATOM 692 C C . ALA A 1 84 ? 4.294 1.402 -6.108 1.00 95.00 84 ALA A C 1
ATOM 694 O O . ALA A 1 84 ? 3.406 0.781 -5.529 1.00 95.00 84 ALA A O 1
ATOM 695 N N . PHE A 1 85 ? 5.118 2.237 -5.471 1.00 95.62 85 PHE A N 1
ATOM 696 C CA . PHE A 1 85 ? 5.009 2.524 -4.043 1.00 95.62 85 PHE A CA 1
ATOM 697 C C . PHE A 1 85 ? 3.659 3.162 -3.688 1.00 95.62 85 PHE A C 1
ATOM 699 O O . PHE A 1 85 ? 2.958 2.691 -2.794 1.00 95.62 85 PHE A O 1
ATOM 706 N N . ASP A 1 86 ? 3.269 4.213 -4.414 1.00 95.19 86 ASP A N 1
ATOM 707 C CA . ASP A 1 86 ? 1.991 4.898 -4.209 1.00 95.19 86 ASP A CA 1
ATOM 708 C C . ASP A 1 86 ? 0.795 3.949 -4.403 1.00 95.19 86 ASP A C 1
ATOM 710 O O . ASP A 1 86 ? -0.205 4.056 -3.687 1.00 95.19 86 ASP A O 1
ATOM 714 N N . HIS A 1 87 ? 0.891 3.019 -5.359 1.00 95.94 87 HIS A N 1
ATOM 715 C CA . HIS A 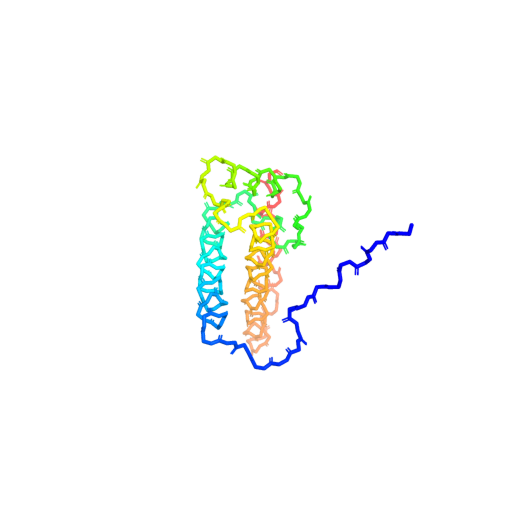1 87 ? -0.129 1.999 -5.591 1.00 95.94 87 HIS A CA 1
ATOM 716 C C . HIS A 1 87 ? -0.184 1.006 -4.424 1.00 95.94 87 HIS A C 1
ATOM 718 O O . HIS A 1 87 ? -1.258 0.813 -3.859 1.00 95.94 87 HIS A O 1
ATOM 724 N N . ALA A 1 88 ? 0.955 0.459 -3.993 1.00 96.56 88 ALA A N 1
ATOM 725 C CA . ALA A 1 88 ? 1.036 -0.432 -2.833 1.00 96.56 88 ALA A CA 1
ATOM 726 C C . ALA A 1 88 ? 0.433 0.198 -1.566 1.00 96.56 88 ALA A C 1
ATOM 728 O O . ALA A 1 88 ? -0.385 -0.422 -0.885 1.00 96.56 88 ALA A O 1
ATOM 729 N N . PHE A 1 89 ? 0.778 1.458 -1.290 1.00 96.56 89 PHE A N 1
ATOM 730 C CA . PHE A 1 89 ? 0.254 2.211 -0.151 1.00 96.56 89 PHE A CA 1
ATOM 731 C C . PHE A 1 89 ? -1.273 2.342 -0.205 1.00 96.5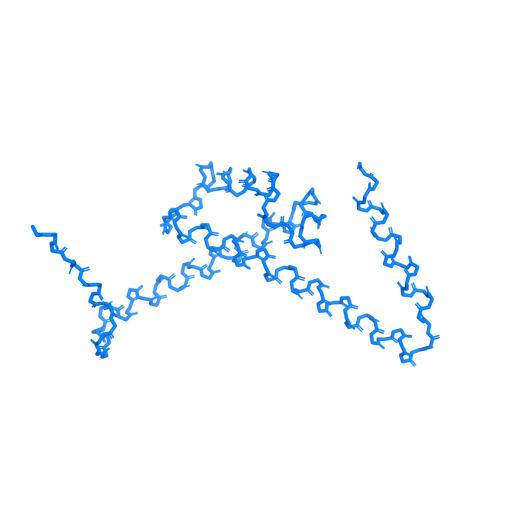6 89 PHE A C 1
ATOM 733 O O . PHE A 1 89 ? -1.967 2.087 0.780 1.00 96.56 89 PHE A O 1
ATOM 740 N N . LYS A 1 90 ? -1.810 2.695 -1.379 1.00 95.62 90 LYS A N 1
ATOM 741 C CA . LYS A 1 90 ? -3.255 2.828 -1.583 1.00 95.62 90 LYS A CA 1
ATOM 742 C C . LYS A 1 90 ? -3.983 1.489 -1.454 1.00 95.62 90 LYS A C 1
ATOM 744 O O . LYS A 1 90 ? -5.059 1.452 -0.862 1.00 95.62 90 LYS A O 1
ATOM 749 N N . GLU A 1 91 ? -3.433 0.401 -1.995 1.00 95.69 91 GLU A N 1
ATOM 750 C CA . GLU A 1 91 ? -4.044 -0.927 -1.852 1.00 95.69 91 GLU A CA 1
ATOM 751 C C . GLU A 1 91 ? -4.096 -1.373 -0.394 1.00 95.69 91 GLU A C 1
ATOM 753 O O . GLU A 1 91 ? -5.125 -1.893 0.035 1.00 95.69 91 GLU A O 1
ATOM 758 N N . LEU A 1 92 ? -3.046 -1.106 0.388 1.00 95.56 92 LEU A N 1
ATOM 759 C CA . LEU A 1 92 ? -3.042 -1.396 1.820 1.00 95.56 92 LEU A CA 1
ATOM 760 C C . LEU A 1 92 ? -4.100 -0.596 2.577 1.00 95.56 92 LEU A C 1
ATOM 762 O O . LEU A 1 92 ? -4.898 -1.186 3.304 1.00 95.56 92 LEU A O 1
ATOM 766 N N . TYR A 1 93 ? -4.174 0.719 2.358 1.00 94.81 93 TYR A N 1
ATOM 767 C CA . TYR A 1 93 ? -5.226 1.551 2.948 1.00 94.81 93 TYR A CA 1
ATOM 768 C C . TYR A 1 93 ? -6.632 1.030 2.607 1.00 94.81 93 TYR A C 1
ATOM 770 O O . TYR A 1 93 ? -7.482 0.871 3.488 1.00 94.81 93 TYR A O 1
ATOM 778 N N . ASN A 1 94 ? -6.871 0.707 1.332 1.00 95.56 94 ASN A N 1
ATOM 779 C CA . ASN A 1 94 ? -8.148 0.159 0.881 1.00 95.56 94 ASN A CA 1
ATOM 780 C C . ASN A 1 94 ? -8.437 -1.203 1.522 1.00 95.56 94 ASN A C 1
ATOM 782 O O . ASN A 1 94 ? -9.580 -1.491 1.860 1.00 95.56 94 ASN A O 1
ATOM 786 N N . HIS A 1 95 ? -7.426 -2.058 1.674 1.00 94.50 95 HIS A N 1
ATOM 787 C CA . HIS A 1 95 ? -7.584 -3.365 2.299 1.00 94.50 95 HIS A CA 1
ATOM 788 C C . HIS A 1 95 ? -7.969 -3.237 3.776 1.00 94.50 95 HIS A C 1
ATOM 790 O O . HIS A 1 95 ? -8.960 -3.834 4.190 1.00 94.50 95 HIS A O 1
ATOM 796 N N . PHE A 1 96 ? -7.277 -2.391 4.541 1.00 92.12 96 PHE A N 1
ATOM 797 C CA . PHE A 1 96 ? -7.637 -2.115 5.933 1.00 92.12 96 PHE A CA 1
ATOM 798 C C . PHE A 1 96 ? -9.027 -1.494 6.066 1.00 92.12 96 PHE A C 1
ATOM 800 O O . PHE A 1 96 ? -9.791 -1.875 6.950 1.00 92.12 96 PHE A O 1
ATOM 807 N N . THR A 1 97 ? -9.389 -0.601 5.145 1.00 92.62 97 THR A N 1
ATOM 808 C CA . THR A 1 97 ? -10.736 -0.026 5.071 1.00 92.62 97 THR A CA 1
ATOM 809 C C . THR A 1 97 ? -11.793 -1.113 4.869 1.00 92.62 97 THR A C 1
ATOM 811 O O . THR A 1 97 ? -12.756 -1.167 5.623 1.00 92.62 97 THR A O 1
ATOM 814 N N . ARG A 1 98 ? -11.584 -2.047 3.932 1.00 95.19 98 ARG A N 1
ATOM 815 C CA . ARG A 1 98 ? -12.512 -3.169 3.701 1.00 95.19 98 ARG A CA 1
ATOM 816 C C . ARG A 1 98 ? -12.650 -4.077 4.923 1.00 95.19 98 ARG A C 1
ATOM 818 O O . ARG A 1 98 ? -13.760 -4.496 5.223 1.00 95.19 98 ARG A O 1
ATOM 825 N N . ILE A 1 99 ? -11.552 -4.375 5.623 1.00 91.62 99 ILE A N 1
ATOM 826 C CA . ILE A 1 99 ? -11.589 -5.158 6.871 1.00 91.62 99 ILE A CA 1
ATOM 827 C C . ILE A 1 99 ? -12.428 -4.422 7.917 1.00 91.62 99 ILE A C 1
ATOM 829 O O . ILE A 1 99 ? -13.313 -5.019 8.520 1.00 91.62 99 ILE A O 1
ATOM 833 N N . ARG A 1 100 ? -12.180 -3.123 8.114 1.00 90.06 100 ARG A N 1
ATOM 834 C CA . ARG A 1 100 ? -12.942 -2.297 9.056 1.00 90.06 100 ARG A CA 1
ATOM 835 C C . ARG A 1 100 ? -14.431 -2.286 8.715 1.00 90.06 100 ARG A C 1
ATOM 837 O O . ARG A 1 100 ? -15.252 -2.472 9.605 1.00 90.06 100 ARG A O 1
ATOM 844 N N . ASP A 1 101 ? -14.771 -2.079 7.449 1.00 90.88 101 ASP A N 1
ATOM 845 C CA . ASP A 1 101 ? -16.160 -2.001 6.999 1.00 90.88 101 ASP A CA 1
ATOM 846 C C . ASP A 1 101 ? -16.861 -3.371 7.109 1.00 90.88 101 ASP A C 1
ATOM 848 O O . ASP A 1 101 ? -18.034 -3.441 7.467 1.00 90.88 101 ASP A O 1
ATOM 852 N N . TYR A 1 102 ? -16.132 -4.472 6.887 1.00 92.00 102 TYR A N 1
ATOM 853 C CA . TYR A 1 102 ? -16.621 -5.827 7.150 1.00 92.00 102 TYR A CA 1
ATOM 854 C C . TYR A 1 102 ? -16.912 -6.049 8.638 1.00 92.00 102 TYR A C 1
ATOM 856 O O . TYR A 1 102 ? -17.999 -6.500 8.989 1.00 92.00 102 TYR A O 1
ATOM 864 N N . MET A 1 103 ? -15.972 -5.679 9.516 1.00 88.06 103 MET A N 1
ATOM 865 C CA . MET A 1 103 ? -16.162 -5.764 10.967 1.00 88.06 103 MET A CA 1
ATOM 866 C C . MET A 1 103 ? -17.375 -4.943 11.404 1.00 88.06 103 MET A C 1
ATOM 868 O O . MET A 1 103 ? -18.204 -5.436 12.158 1.00 88.06 103 MET A O 1
ATOM 872 N N . TYR A 1 104 ? -17.524 -3.724 10.883 1.00 88.44 104 TYR A N 1
ATOM 873 C CA . TYR A 1 104 ? -18.686 -2.882 11.154 1.00 88.44 104 TYR A CA 1
ATOM 874 C C . TYR A 1 104 ? -20.011 -3.578 10.811 1.00 88.44 104 TYR A C 1
ATOM 876 O O . TYR A 1 104 ? -20.945 -3.520 11.607 1.00 88.44 104 TYR A O 1
ATOM 884 N N . GLY A 1 105 ? -20.075 -4.273 9.669 1.00 89.12 105 GLY A N 1
ATOM 885 C CA . GLY A 1 105 ? -21.242 -5.071 9.284 1.00 89.12 105 GLY A CA 1
ATOM 886 C C . GLY A 1 105 ? -21.586 -6.154 10.310 1.00 89.12 105 GLY A C 1
ATOM 887 O O . GLY A 1 105 ? -22.732 -6.231 10.739 1.00 89.12 105 GLY A O 1
ATOM 888 N N . LEU A 1 106 ? -20.586 -6.912 10.776 1.00 88.31 106 LEU A N 1
ATOM 889 C CA . LEU A 1 106 ? -20.787 -7.953 11.795 1.00 88.31 106 LEU A CA 1
ATOM 890 C C . LEU A 1 106 ? -21.382 -7.388 13.093 1.00 88.31 106 LEU A C 1
ATOM 892 O O . LEU A 1 106 ? -22.350 -7.928 13.619 1.00 88.31 106 LEU A O 1
ATOM 896 N N . TYR A 1 107 ? -20.850 -6.265 13.584 1.00 86.31 107 TYR A N 1
ATOM 897 C CA . TYR A 1 107 ? -21.333 -5.649 14.824 1.00 86.31 107 TYR A CA 1
ATOM 898 C C . TYR A 1 107 ? -22.716 -5.003 14.691 1.00 86.31 107 TYR A C 1
ATOM 900 O O . TYR A 1 107 ? -23.446 -4.929 15.679 1.00 86.31 107 TYR A O 1
ATOM 908 N N . ILE A 1 108 ? -23.095 -4.520 13.501 1.00 87.00 108 ILE A N 1
ATOM 909 C CA . ILE A 1 108 ? -24.471 -4.065 13.253 1.00 87.00 108 ILE A CA 1
ATOM 910 C C . ILE A 1 108 ? -25.439 -5.239 13.355 1.00 87.00 108 ILE A C 1
ATOM 912 O O . ILE A 1 108 ? -26.451 -5.119 14.045 1.00 87.00 108 ILE A O 1
ATOM 916 N N . ASP A 1 109 ? -25.131 -6.349 12.685 1.00 85.38 109 ASP A N 1
ATOM 917 C CA . ASP A 1 109 ? -26.009 -7.519 12.636 1.00 85.38 109 ASP A CA 1
ATOM 918 C C . ASP A 1 109 ? -26.185 -8.154 14.029 1.00 85.38 109 ASP A C 1
ATOM 920 O O . ASP A 1 109 ? -27.262 -8.649 14.361 1.00 85.38 109 ASP A O 1
ATOM 924 N N . GLU A 1 110 ? -25.155 -8.072 14.876 1.00 83.44 110 GLU A N 1
ATOM 925 C CA . GLU A 1 110 ? -25.178 -8.517 16.277 1.00 83.44 110 GLU A CA 1
ATOM 926 C C . GLU A 1 110 ? -25.793 -7.489 17.252 1.00 83.44 110 GLU A C 1
ATOM 928 O O . GLU A 1 110 ? -26.064 -7.817 18.407 1.00 83.44 110 GLU A O 1
ATOM 933 N N . GLY A 1 111 ? -26.043 -6.249 16.812 1.00 82.94 111 GLY A N 1
ATOM 934 C CA . GLY A 1 111 ? -26.574 -5.171 17.655 1.00 82.94 111 GLY A CA 1
ATOM 935 C C . GLY A 1 111 ? -25.564 -4.567 18.644 1.00 82.94 111 GLY A C 1
ATOM 936 O O . GLY A 1 111 ? -25.964 -3.875 19.580 1.00 82.94 111 GLY A O 1
ATOM 937 N N . ASP A 1 112 ? -24.264 -4.786 18.437 1.00 87.44 112 ASP A N 1
ATOM 938 C CA . ASP A 1 112 ? -23.175 -4.437 19.359 1.00 87.44 112 ASP A CA 1
ATOM 939 C C . ASP A 1 112 ? -22.229 -3.359 18.788 1.00 87.44 112 ASP A C 1
ATOM 941 O O . ASP A 1 112 ? -20.997 -3.428 18.807 1.00 87.44 112 ASP A O 1
ATOM 945 N N . ILE A 1 113 ? -22.832 -2.297 18.252 1.00 87.31 113 ILE A N 1
ATOM 946 C CA . ILE A 1 113 ? -22.113 -1.163 17.647 1.00 87.31 113 ILE A CA 1
ATOM 947 C C . ILE A 1 113 ? -21.182 -0.477 18.664 1.00 87.31 113 ILE A C 1
ATOM 949 O O . ILE A 1 113 ? -20.140 0.068 18.290 1.00 87.31 113 ILE A O 1
ATOM 953 N N . LEU A 1 114 ? -21.528 -0.501 19.955 1.00 87.25 114 LEU A N 1
ATOM 954 C CA . LEU A 1 114 ? -20.733 0.140 21.002 1.00 87.25 114 LEU A CA 1
ATOM 955 C C . LEU A 1 114 ? -19.351 -0.512 21.148 1.00 87.25 114 LEU A C 1
ATOM 957 O O . LEU A 1 114 ? -18.356 0.207 21.293 1.00 87.25 114 LEU A O 1
ATOM 961 N N . ASN A 1 115 ? -19.267 -1.842 21.057 1.00 85.62 115 ASN A N 1
ATOM 962 C CA . ASN A 1 115 ? -17.986 -2.544 21.094 1.00 85.62 115 ASN A CA 1
ATOM 963 C C . ASN A 1 115 ? -17.150 -2.266 19.843 1.00 85.62 115 ASN A C 1
ATOM 965 O O . ASN A 1 115 ? -15.944 -2.028 19.964 1.00 85.62 115 ASN A O 1
ATOM 969 N N . PHE A 1 116 ? -17.773 -2.169 18.664 1.00 87.88 116 PHE A N 1
ATOM 970 C CA . PHE A 1 116 ? -17.071 -1.727 17.457 1.00 87.88 116 PHE A CA 1
ATOM 971 C C . PHE A 1 116 ? -16.452 -0.335 17.642 1.00 87.88 116 PHE A C 1
ATOM 973 O O . PHE A 1 116 ? -15.242 -0.169 17.476 1.00 87.88 116 PHE A O 1
ATOM 980 N N . VAL A 1 117 ? -17.250 0.656 18.051 1.00 86.94 117 VAL A N 1
ATOM 981 C CA . VAL A 1 117 ? -16.775 2.035 18.254 1.00 86.94 117 VAL A CA 1
ATOM 982 C C . VAL A 1 117 ? -15.658 2.082 19.297 1.00 86.94 117 VAL A C 1
ATOM 984 O O . VAL A 1 117 ? -14.633 2.727 19.068 1.00 86.94 117 VAL A O 1
ATOM 987 N N . SER A 1 118 ? -15.813 1.364 20.409 1.00 87.19 118 SER A N 1
ATOM 988 C CA . SER A 1 118 ? -14.804 1.307 21.472 1.00 87.19 118 SER A CA 1
ATOM 989 C C . SER A 1 118 ? -13.495 0.688 20.977 1.00 87.19 118 SER A C 1
ATOM 991 O O . SER A 1 118 ? -12.429 1.251 21.215 1.00 87.19 118 SER A O 1
ATOM 993 N N . SER A 1 119 ? -13.558 -0.413 20.221 1.00 86.00 119 SER A N 1
ATOM 994 C CA . SER A 1 119 ? -12.373 -1.091 19.676 1.00 86.00 119 SER A CA 1
ATOM 995 C C . SER A 1 119 ? -11.608 -0.234 18.662 1.00 86.00 119 SER A C 1
ATOM 997 O O . SER A 1 119 ? -10.383 -0.153 18.731 1.00 86.00 119 SER A O 1
ATOM 999 N N . ILE A 1 120 ? -12.310 0.476 17.771 1.00 85.69 120 ILE A N 1
ATOM 1000 C CA . ILE A 1 120 ? -11.691 1.398 16.809 1.00 85.69 120 ILE A CA 1
ATOM 1001 C C . ILE A 1 120 ? -11.090 2.609 17.522 1.00 85.69 120 ILE A C 1
ATOM 1003 O O . ILE A 1 120 ? -10.001 3.055 17.168 1.00 85.69 120 ILE A O 1
ATOM 1007 N N . THR A 1 121 ? -11.766 3.129 18.547 1.00 84.44 121 THR A N 1
ATOM 1008 C CA . THR A 1 121 ? -11.248 4.250 19.342 1.00 84.44 121 THR A CA 1
ATOM 1009 C C . THR A 1 121 ? -9.984 3.846 20.098 1.00 84.44 121 THR A C 1
ATOM 1011 O O . THR A 1 121 ? -9.001 4.581 20.065 1.00 84.44 121 THR A O 1
ATOM 1014 N N . LEU A 1 122 ? -9.972 2.655 20.706 1.00 85.50 122 LEU A N 1
ATOM 1015 C CA . LEU A 1 122 ? -8.793 2.080 21.360 1.00 85.50 122 LEU A CA 1
ATOM 1016 C C . LEU A 1 122 ? -7.649 1.838 20.374 1.00 85.50 122 LEU A C 1
ATOM 1018 O O . LEU A 1 122 ? -6.508 2.150 20.689 1.00 85.50 122 LEU A O 1
ATOM 1022 N N . LEU A 1 123 ? -7.941 1.322 19.177 1.00 83.94 123 LEU A N 1
ATOM 1023 C CA . LEU A 1 123 ? -6.939 1.132 18.130 1.00 83.94 123 LEU A CA 1
ATOM 1024 C C . LEU A 1 123 ? -6.320 2.471 17.717 1.00 83.94 123 LEU A C 1
ATOM 1026 O O . LEU A 1 123 ? -5.100 2.597 17.695 1.00 83.94 123 LEU A O 1
ATOM 1030 N N . ASN A 1 124 ? -7.147 3.480 17.437 1.00 80.25 124 ASN A N 1
ATOM 1031 C CA . ASN A 1 124 ? -6.671 4.816 17.088 1.00 80.25 124 ASN A CA 1
ATOM 1032 C C . ASN A 1 124 ? -5.840 5.427 18.224 1.00 80.25 124 ASN A C 1
ATOM 1034 O O . ASN A 1 124 ? -4.783 5.984 17.954 1.00 80.25 124 ASN A O 1
ATOM 1038 N N . ALA A 1 125 ? -6.272 5.282 19.480 1.00 82.25 125 ALA A N 1
ATOM 1039 C CA . ALA A 1 125 ? -5.509 5.735 20.640 1.00 82.25 125 ALA A CA 1
ATOM 1040 C C . ALA A 1 125 ? -4.156 5.014 20.742 1.00 82.25 125 ALA A C 1
ATOM 1042 O O . ALA A 1 125 ? -3.135 5.677 20.836 1.00 82.25 125 ALA A O 1
ATOM 1043 N N . ALA A 1 126 ? -4.120 3.686 20.610 1.00 79.81 126 ALA A N 1
ATOM 1044 C CA . ALA A 1 126 ? -2.887 2.899 20.670 1.00 79.81 126 ALA A CA 1
ATOM 1045 C C . ALA A 1 126 ? -1.899 3.224 19.537 1.00 79.81 126 ALA A C 1
ATOM 1047 O O . ALA A 1 126 ? -0.691 3.083 19.706 1.00 79.81 126 ALA A O 1
ATOM 1048 N N . ILE A 1 127 ? -2.399 3.641 18.373 1.00 74.31 127 ILE A N 1
ATOM 1049 C CA . ILE A 1 127 ? -1.558 4.085 17.255 1.00 74.31 127 ILE A CA 1
ATOM 1050 C C . ILE A 1 127 ? -1.060 5.521 17.485 1.00 74.31 127 ILE A C 1
ATOM 1052 O O . ILE A 1 127 ? 0.048 5.850 17.069 1.00 74.31 127 ILE A O 1
ATOM 1056 N N . CYS A 1 128 ? -1.865 6.364 18.136 1.00 69.31 128 CYS A N 1
ATOM 1057 C CA . CYS A 1 128 ? -1.519 7.740 18.491 1.00 69.31 128 CYS A CA 1
ATOM 1058 C C . CYS A 1 128 ? -0.722 7.870 19.803 1.00 69.31 128 CYS A C 1
ATOM 1060 O O . CYS A 1 128 ? -0.225 8.956 20.072 1.00 69.31 128 CYS A O 1
ATOM 1062 N N . GLU A 1 129 ? -0.591 6.818 20.622 1.00 61.16 129 GLU A N 1
ATOM 1063 C CA . GLU A 1 129 ? 0.267 6.783 21.823 1.00 61.16 129 GLU A CA 1
ATOM 1064 C C . GLU A 1 129 ? 1.755 6.575 21.463 1.00 61.16 129 GLU A C 1
ATOM 1066 O O . GLU A 1 129 ? 2.451 5.696 21.979 1.00 61.16 129 GLU A O 1
ATOM 1071 N N . LEU A 1 130 ? 2.223 7.456 20.571 1.00 49.84 130 LEU A N 1
ATOM 1072 C CA . LEU A 1 130 ? 3.601 7.873 20.314 1.00 49.84 130 LEU A CA 1
ATOM 1073 C C . LEU A 1 130 ? 3.639 9.406 20.283 1.00 49.84 130 LEU A C 1
ATOM 1075 O O . LEU A 1 130 ? 2.885 9.995 19.477 1.00 49.84 130 LEU A O 1
#

Sequence (130 aa):
MSEHTRSVFLYGKPTRIKLDELLKIQ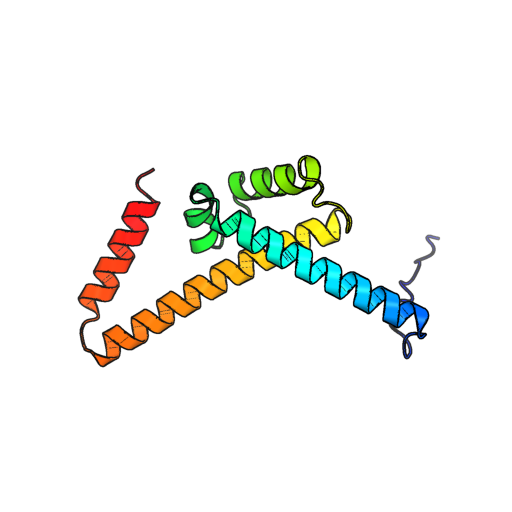KLYTQLINTYIELLLNNRNLYLSIFLNDKKDSVVRQFEKNQRNNNGLNYLGSALGQNAFDHAFKELYNHFTRIRDYMYGLYIDEGDILNFVSSITLLNAAICEL

Organism: NCBI:txid1121256